Protein AF-F3LJX8-F1 (afdb_monomer_lite)

Secondary structure (DSSP, 8-state):
-----HHHHHHHHHHHHHHHHHHHHHT------SS-SSHHHHHHHHHHHHHHHHTT-GGGGTT-

Foldseek 3Di:
DDDDDPVNVVLVVVLVVLVVVLVVLVVFWADDPPVDRISVRVSVVSVVLSVCVVVPPCVSPPPD

Radius of gyration: 13.97 Å; chains: 1; bounding box: 30×22×44 Å

Sequence (64 aa):
MFTFSKKDKLKSVLIVNLRKACEIASHYSGGYSGEFLDAQEFYKALKSAVVAFENGDNSQVKDL

pLDDT: mean 85.86, std 11.08, range [40.16, 95.88]

Structure (mmCIF, N/CA/C/O backbone):
data_AF-F3LJX8-F1
#
_entry.id   AF-F3LJX8-F1
#
loop_
_atom_site.group_PDB
_atom_site.id
_atom_site.type_symbol
_atom_site.label_atom_id
_atom_site.label_alt_id
_atom_site.label_comp_id
_atom_site.label_asym_id
_atom_site.label_entity_id
_atom_site.label_seq_id
_atom_site.pdbx_PDB_ins_code
_atom_site.Cartn_x
_atom_site.Cartn_y
_atom_site.Cartn_z
_atom_site.occupancy
_atom_site.B_iso_or_equiv
_atom_site.auth_seq_id
_atom_site.auth_comp_id
_atom_site.auth_asym_id
_atom_site.auth_atom_id
_atom_site.pdbx_PDB_model_num
ATOM 1 N N . MET A 1 1 ? -19.646 0.124 27.588 1.00 40.16 1 MET A N 1
ATOM 2 C CA . MET A 1 1 ? -19.771 -0.791 26.434 1.00 40.16 1 MET A CA 1
ATOM 3 C C . MET A 1 1 ? -19.712 0.071 25.181 1.00 40.16 1 MET A C 1
ATOM 5 O O . MET A 1 1 ? -20.651 0.815 24.941 1.00 40.16 1 MET A O 1
ATOM 9 N N . PHE A 1 2 ? -18.580 0.102 24.472 1.00 53.19 2 PHE A N 1
ATOM 10 C CA . PHE A 1 2 ? -18.440 0.931 23.269 1.00 53.19 2 PHE A CA 1
ATOM 11 C C . PHE A 1 2 ? -19.187 0.256 22.119 1.00 53.19 2 PHE A C 1
ATOM 13 O O . PHE A 1 2 ? -18.795 -0.812 21.653 1.00 53.19 2 PHE A O 1
ATOM 20 N N . THR A 1 3 ? -20.299 0.843 21.692 1.00 57.69 3 THR A N 1
ATOM 21 C CA . THR A 1 3 ? -21.012 0.406 20.493 1.00 57.69 3 THR A CA 1
ATOM 22 C C . THR A 1 3 ? -20.218 0.868 19.278 1.00 57.69 3 THR A C 1
ATOM 24 O O . THR A 1 3 ? -20.218 2.055 18.959 1.00 57.69 3 THR A O 1
ATOM 27 N N . PHE A 1 4 ? -19.517 -0.053 18.615 1.00 61.47 4 PHE A N 1
ATOM 28 C CA . PHE A 1 4 ? -18.888 0.223 17.323 1.00 61.47 4 PHE A CA 1
ATOM 29 C C . PHE A 1 4 ? -19.967 0.621 16.313 1.00 61.47 4 PHE A C 1
ATOM 31 O O . PHE A 1 4 ? -20.935 -0.118 16.111 1.00 61.47 4 PHE A O 1
ATOM 38 N N . SER A 1 5 ? -19.809 1.779 15.671 1.00 80.19 5 SER A N 1
ATOM 39 C CA . SER A 1 5 ? -20.732 2.196 14.623 1.00 80.19 5 SER A CA 1
ATOM 40 C C . SER A 1 5 ? -20.563 1.291 13.402 1.00 80.19 5 SER A C 1
ATOM 42 O O . SER A 1 5 ? -19.472 0.791 13.114 1.00 80.19 5 SER A O 1
ATOM 44 N N . LYS A 1 6 ? -21.632 1.110 12.617 1.00 80.56 6 LYS A N 1
ATOM 45 C CA . LYS A 1 6 ? -21.579 0.410 11.318 1.00 80.56 6 LYS A CA 1
ATOM 46 C C . LYS A 1 6 ? -20.444 0.954 10.435 1.00 80.56 6 LYS A C 1
ATOM 48 O O . LYS A 1 6 ? -19.799 0.188 9.723 1.00 80.56 6 LYS A O 1
ATOM 53 N N . LYS A 1 7 ? -20.176 2.261 10.535 1.00 79.56 7 LYS A N 1
ATOM 54 C CA . LYS A 1 7 ? -19.089 2.958 9.838 1.00 79.56 7 LYS A CA 1
ATOM 55 C C . LYS A 1 7 ? -17.700 2.474 10.266 1.00 79.56 7 LYS A C 1
ATOM 57 O O . LYS A 1 7 ? -16.854 2.251 9.408 1.00 79.56 7 LYS A O 1
ATOM 62 N N . ASP A 1 8 ? -17.483 2.242 11.556 1.00 82.88 8 ASP A N 1
ATOM 63 C CA . ASP A 1 8 ? -16.195 1.778 12.087 1.00 82.88 8 ASP A CA 1
ATOM 64 C C . ASP A 1 8 ? -15.907 0.335 11.665 1.00 82.88 8 ASP A C 1
ATOM 66 O O . ASP A 1 8 ? -14.784 -0.009 11.292 1.00 82.88 8 ASP A O 1
ATOM 70 N N . LYS A 1 9 ? -16.950 -0.506 11.636 1.00 86.38 9 LYS A N 1
ATOM 71 C C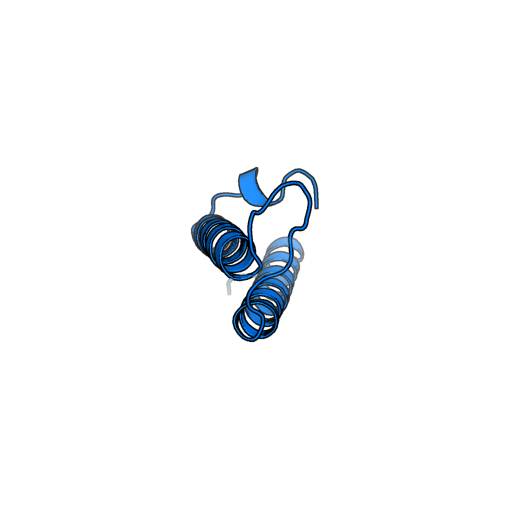A . LYS A 1 9 ? -16.848 -1.876 11.121 1.00 86.38 9 LYS A CA 1
ATOM 72 C C . LYS A 1 9 ? -16.498 -1.891 9.631 1.00 86.38 9 LYS A C 1
ATOM 74 O O . LYS A 1 9 ? -15.623 -2.648 9.221 1.00 86.38 9 LYS A O 1
ATOM 79 N N . LEU A 1 10 ? -17.148 -1.044 8.830 1.00 86.69 10 LEU A N 1
ATOM 80 C CA . LEU A 1 10 ? -16.836 -0.896 7.404 1.00 86.69 10 LEU A CA 1
ATOM 81 C C . LEU A 1 10 ? -15.406 -0.391 7.189 1.00 86.69 10 LEU A C 1
ATOM 83 O O . LEU A 1 10 ? -14.687 -0.957 6.370 1.00 86.69 10 LEU A O 1
ATOM 87 N N . LYS A 1 11 ? -14.968 0.605 7.972 1.00 87.50 11 LYS A N 1
ATOM 88 C CA . LYS A 1 11 ? -13.592 1.113 7.926 1.00 87.50 11 LYS A CA 1
ATOM 89 C C . LYS A 1 11 ? -12.576 0.005 8.213 1.0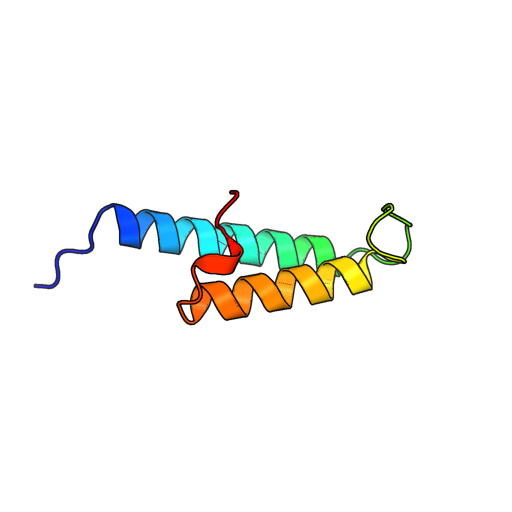0 87.50 11 LYS A C 1
ATOM 91 O O . LYS A 1 11 ? -11.607 -0.138 7.475 1.00 87.50 11 LYS A O 1
ATOM 96 N N . SER A 1 12 ? -12.817 -0.812 9.239 1.00 89.69 12 SER A N 1
ATOM 97 C CA . SER A 1 12 ? -11.947 -1.944 9.576 1.00 89.69 12 SER A CA 1
ATOM 98 C C . SER A 1 12 ? -11.857 -2.973 8.441 1.00 89.69 12 SER A C 1
ATOM 100 O O . SER A 1 12 ? -10.757 -3.393 8.086 1.00 89.69 12 SER A O 1
ATOM 102 N N . VAL A 1 13 ? -12.985 -3.335 7.822 1.00 92.62 13 VAL A N 1
ATOM 103 C CA . VAL A 1 13 ? -13.002 -4.268 6.680 1.00 92.62 13 VAL A CA 1
ATOM 104 C C . VAL A 1 13 ? -12.256 -3.689 5.475 1.00 92.62 13 VAL A C 1
ATOM 106 O O . VAL A 1 13 ? -11.478 -4.401 4.840 1.00 92.62 13 VAL A O 1
ATOM 109 N N . LEU A 1 14 ? -12.450 -2.401 5.182 1.00 91.44 14 LEU A N 1
ATOM 110 C CA . LEU A 1 14 ? -11.756 -1.717 4.093 1.00 91.44 14 LEU A CA 1
ATOM 111 C C . LEU A 1 14 ? -10.237 -1.734 4.302 1.00 91.44 14 LEU A C 1
ATOM 113 O O . LEU A 1 14 ? -9.509 -2.133 3.398 1.00 91.44 14 LEU A O 1
ATOM 117 N N . ILE A 1 15 ? -9.766 -1.400 5.506 1.00 92.75 15 ILE A N 1
ATOM 118 C CA . ILE A 1 15 ? -8.340 -1.456 5.867 1.00 92.75 15 ILE A CA 1
ATOM 119 C C . ILE A 1 15 ? -7.763 -2.860 5.636 1.00 92.75 15 ILE A C 1
ATOM 121 O O . ILE A 1 15 ? -6.695 -3.004 5.043 1.00 92.75 15 ILE A O 1
ATOM 125 N N . VAL A 1 16 ? -8.475 -3.913 6.052 1.00 95.19 16 VAL A N 1
ATOM 126 C CA . VAL A 1 16 ? -8.023 -5.301 5.851 1.00 95.19 16 VAL A CA 1
ATOM 127 C C . VAL A 1 16 ? -7.877 -5.636 4.366 1.00 95.19 16 VAL A C 1
ATOM 129 O O . VAL A 1 16 ? -6.879 -6.238 3.970 1.00 95.19 16 VAL A O 1
ATOM 132 N N . ASN A 1 17 ? -8.842 -5.245 3.535 1.00 95.25 17 ASN A N 1
ATOM 133 C CA . ASN A 1 17 ? -8.779 -5.500 2.095 1.00 95.25 17 ASN A CA 1
ATOM 134 C C . ASN A 1 17 ? -7.662 -4.698 1.418 1.00 95.25 17 ASN A C 1
ATOM 136 O O . ASN A 1 17 ? -6.947 -5.23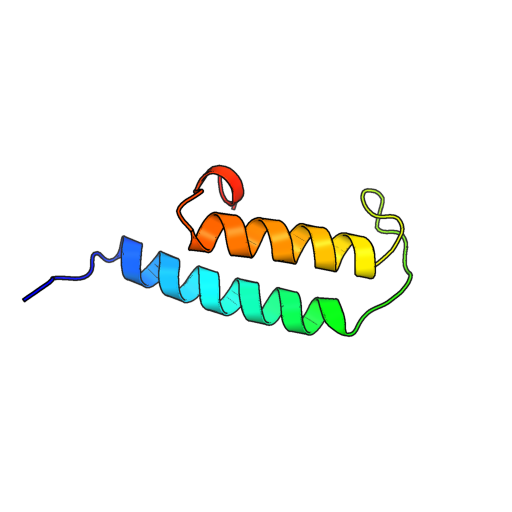9 0.578 1.00 95.25 17 ASN A O 1
ATOM 140 N N . LEU A 1 18 ? -7.459 -3.447 1.829 1.00 94.12 18 LEU A N 1
ATOM 141 C CA . LEU A 1 18 ? -6.379 -2.603 1.328 1.00 94.12 18 LEU A CA 1
ATOM 142 C C . LEU A 1 18 ? -4.994 -3.165 1.682 1.00 94.12 18 LEU A C 1
ATOM 144 O O . LEU A 1 18 ? -4.106 -3.188 0.834 1.00 94.12 18 LEU A O 1
ATOM 148 N N . ARG A 1 19 ? -4.812 -3.711 2.891 1.00 94.12 19 ARG A N 1
ATOM 149 C CA . ARG A 1 19 ? -3.569 -4.410 3.262 1.00 94.12 19 ARG A CA 1
ATOM 150 C C . ARG A 1 19 ? -3.305 -5.635 2.390 1.00 94.12 19 ARG A C 1
ATOM 152 O O . ARG A 1 19 ? -2.175 -5.820 1.949 1.00 94.12 19 ARG A O 1
ATOM 159 N N . LYS A 1 20 ? -4.336 -6.434 2.099 1.00 95.88 20 LYS A N 1
ATOM 160 C CA . LYS A 1 20 ? -4.216 -7.573 1.172 1.00 95.88 20 LYS A CA 1
ATOM 161 C C . LYS A 1 20 ? -3.840 -7.114 -0.235 1.00 95.88 20 LYS A C 1
ATOM 163 O O . LYS A 1 20 ? -3.014 -7.748 -0.879 1.00 95.88 20 LYS A O 1
ATOM 168 N N . ALA A 1 21 ? -4.403 -6.000 -0.702 1.00 93.50 21 ALA A N 1
ATOM 169 C CA . ALA A 1 21 ? -4.027 -5.417 -1.986 1.00 93.50 21 ALA A CA 1
ATOM 170 C C . ALA A 1 21 ? -2.552 -4.975 -2.002 1.00 93.50 21 ALA A C 1
ATOM 172 O O . ALA A 1 21 ? -1.850 -5.277 -2.962 1.00 93.50 21 ALA A O 1
ATOM 173 N N . CYS A 1 22 ? -2.055 -4.343 -0.929 1.00 93.69 22 CYS A N 1
ATOM 174 C CA . CYS A 1 22 ? -0.630 -4.024 -0.777 1.00 93.69 22 CYS A CA 1
ATOM 175 C C . CYS A 1 22 ? 0.254 -5.275 -0.834 1.00 93.69 22 CYS A C 1
ATOM 177 O O . CYS A 1 22 ? 1.300 -5.252 -1.477 1.00 93.69 22 CYS A O 1
ATOM 179 N N . GLU A 1 23 ? -0.151 -6.352 -0.159 1.00 94.56 23 GLU A N 1
ATOM 180 C CA . GLU A 1 23 ? 0.580 -7.621 -0.156 1.00 94.56 23 GLU A CA 1
ATOM 181 C C . GLU A 1 23 ? 0.662 -8.202 -1.570 1.00 94.56 23 GLU A C 1
ATOM 183 O O . GLU A 1 23 ? 1.760 -8.449 -2.063 1.00 94.56 23 GLU A O 1
ATOM 188 N N . ILE A 1 24 ? -0.473 -8.292 -2.270 1.00 93.62 24 ILE A N 1
ATOM 189 C CA . ILE A 1 24 ? -0.535 -8.729 -3.670 1.00 93.62 24 ILE A CA 1
ATOM 190 C C . ILE A 1 24 ? 0.372 -7.854 -4.543 1.00 93.62 24 ILE A C 1
ATOM 192 O O . ILE A 1 24 ? 1.222 -8.387 -5.248 1.00 93.62 24 ILE A O 1
ATOM 196 N N . ALA A 1 25 ? 0.243 -6.525 -4.462 1.00 91.56 25 ALA A N 1
ATOM 197 C CA . ALA A 1 25 ? 1.031 -5.583 -5.256 1.00 91.56 25 ALA A CA 1
ATOM 198 C C . ALA A 1 25 ? 2.544 -5.715 -5.010 1.00 91.56 25 ALA A C 1
ATOM 200 O O . ALA A 1 25 ? 3.330 -5.551 -5.940 1.00 91.56 25 ALA A O 1
ATOM 201 N N . SER A 1 26 ? 2.958 -6.066 -3.788 1.00 92.75 26 SER A N 1
ATOM 202 C CA . SER A 1 26 ? 4.373 -6.214 -3.423 1.00 92.75 26 SER A CA 1
ATOM 203 C C . SER A 1 26 ? 5.092 -7.361 -4.144 1.00 92.75 26 SER A C 1
ATOM 205 O O . SER A 1 26 ? 6.319 -7.351 -4.229 1.00 92.75 26 SER A O 1
ATOM 207 N N . HIS A 1 27 ? 4.344 -8.328 -4.685 1.00 93.69 27 HIS A N 1
ATOM 208 C CA . HIS A 1 27 ? 4.899 -9.447 -5.447 1.00 93.69 27 HIS A CA 1
ATOM 209 C C . HIS A 1 27 ? 5.199 -9.107 -6.910 1.00 93.69 27 HIS A C 1
ATOM 211 O O . HIS A 1 27 ? 5.836 -9.908 -7.595 1.00 93.69 27 HIS A O 1
ATOM 217 N N . TYR A 1 28 ? 4.760 -7.945 -7.395 1.00 89.56 28 TYR A N 1
ATOM 218 C CA . TYR A 1 28 ? 4.967 -7.529 -8.776 1.00 89.56 28 TYR A CA 1
ATOM 219 C C . TYR A 1 28 ? 6.111 -6.520 -8.883 1.00 89.56 28 TYR A C 1
ATOM 221 O O . TYR A 1 28 ? 6.370 -5.716 -7.986 1.00 89.56 28 TYR A O 1
ATOM 229 N N . SER A 1 29 ? 6.808 -6.559 -10.012 1.00 86.94 29 SER A N 1
ATOM 230 C CA . SER A 1 29 ? 7.858 -5.609 -10.364 1.00 86.94 29 SER A CA 1
ATOM 231 C C . SER A 1 29 ? 7.824 -5.318 -11.863 1.00 86.94 29 SER A C 1
ATOM 233 O O . SER A 1 29 ? 7.349 -6.132 -12.657 1.00 86.94 29 SER A O 1
ATOM 235 N N . GLY A 1 30 ? 8.313 -4.135 -12.247 1.00 85.56 30 GLY A N 1
ATOM 236 C CA . GLY A 1 30 ? 8.205 -3.640 -13.621 1.00 85.56 30 GLY A CA 1
ATOM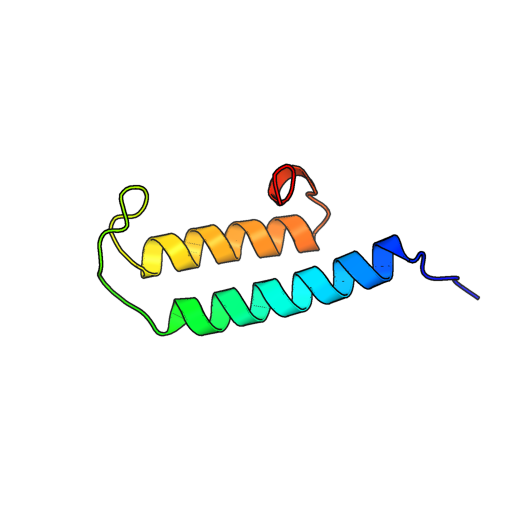 237 C C . GLY A 1 30 ? 6.767 -3.292 -14.020 1.00 85.56 30 GLY A C 1
ATOM 238 O O . GLY A 1 30 ? 5.877 -3.231 -13.175 1.00 85.56 30 GLY A O 1
ATOM 239 N N . GLY A 1 31 ? 6.553 -3.062 -15.316 1.00 82.06 31 GLY A N 1
ATOM 240 C CA . GLY A 1 31 ? 5.244 -2.732 -15.882 1.00 82.06 31 GLY A CA 1
ATOM 241 C C . GLY A 1 31 ? 4.864 -1.261 -15.707 1.00 82.06 31 GLY A C 1
ATOM 242 O O . GLY A 1 31 ? 4.701 -0.779 -14.594 1.00 82.06 31 GLY A O 1
ATOM 243 N N . TYR A 1 32 ? 4.681 -0.565 -16.826 1.00 76.62 32 TYR A N 1
ATOM 244 C CA . TYR A 1 32 ? 4.220 0.819 -16.843 1.00 76.62 32 TYR A CA 1
ATOM 245 C C . TYR A 1 32 ? 2.690 0.859 -16.846 1.00 76.62 32 TYR A C 1
ATOM 247 O O . TYR A 1 32 ? 2.061 0.271 -17.727 1.00 76.62 32 TYR A O 1
ATOM 255 N N . SER A 1 33 ? 2.092 1.554 -15.878 1.00 77.25 33 SER A N 1
ATOM 256 C CA . SER A 1 33 ? 0.632 1.696 -15.761 1.00 77.25 33 SER A CA 1
ATOM 257 C C . SER A 1 33 ? 0.107 3.053 -16.245 1.00 77.25 33 SER A C 1
ATOM 259 O O . SER A 1 33 ? -1.076 3.342 -16.082 1.00 77.25 33 SER A O 1
ATOM 261 N N . GLY A 1 34 ? 0.962 3.896 -16.835 1.00 80.88 34 GLY A N 1
ATOM 262 C CA . GLY A 1 34 ? 0.633 5.284 -17.168 1.00 80.88 34 GLY A CA 1
ATOM 263 C C . GLY A 1 34 ? 1.057 6.241 -16.055 1.00 80.88 34 GLY A C 1
ATOM 264 O O . GLY A 1 34 ? 1.932 7.083 -16.252 1.00 80.88 34 GLY A O 1
ATOM 265 N N . GLU A 1 35 ? 0.467 6.077 -14.873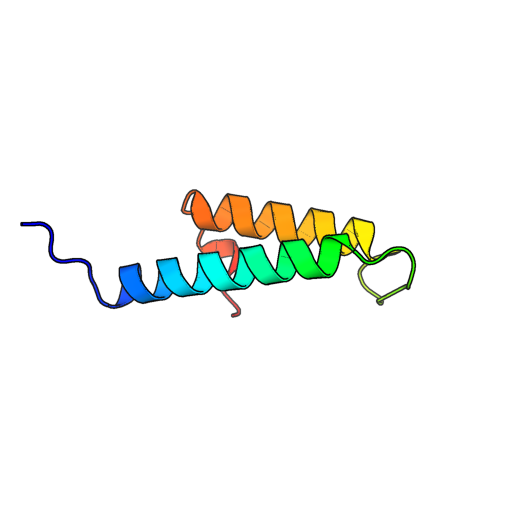 1.00 83.12 35 GLU A N 1
ATOM 266 C CA . GLU A 1 35 ? 0.757 6.926 -13.708 1.00 83.12 35 GLU A CA 1
ATOM 267 C C . GLU A 1 35 ? 2.014 6.502 -12.944 1.00 83.12 35 GLU A C 1
ATOM 269 O O . GLU A 1 35 ? 2.680 7.352 -12.360 1.00 83.12 35 GLU A O 1
ATOM 274 N N . PHE A 1 36 ? 2.362 5.212 -12.971 1.00 86.06 36 PHE A N 1
ATOM 275 C CA . PHE A 1 36 ? 3.533 4.676 -12.279 1.00 86.06 36 PHE A CA 1
ATOM 276 C C . PHE A 1 36 ? 4.503 4.039 -13.267 1.00 86.06 36 PHE A C 1
ATOM 278 O O . PHE A 1 36 ? 4.092 3.328 -14.193 1.00 86.06 36 PHE A O 1
ATOM 285 N N . LEU A 1 37 ? 5.796 4.290 -13.052 1.00 82.81 37 LEU A N 1
ATOM 286 C CA . LEU A 1 37 ? 6.884 3.774 -13.882 1.00 82.81 37 LEU A CA 1
ATOM 287 C C . LEU A 1 37 ? 7.063 2.266 -13.719 1.00 82.81 37 LEU A C 1
ATOM 289 O O . LEU A 1 37 ? 7.447 1.584 -14.671 1.00 82.81 37 LEU A O 1
ATOM 293 N N . ASP A 1 38 ? 6.758 1.752 -12.529 1.00 89.31 38 ASP A N 1
ATOM 294 C CA . ASP A 1 38 ? 6.734 0.328 -12.244 1.00 89.31 38 ASP A CA 1
ATOM 295 C C . ASP A 1 38 ? 5.734 -0.039 -11.131 1.00 89.31 38 ASP A C 1
ATOM 297 O O . ASP A 1 38 ? 5.231 0.799 -10.373 1.00 89.31 38 ASP A O 1
ATOM 301 N N . ALA A 1 39 ? 5.461 -1.339 -11.006 1.00 89.25 39 ALA A N 1
ATOM 302 C CA . ALA A 1 39 ? 4.612 -1.885 -9.953 1.00 89.25 39 ALA A CA 1
ATOM 303 C C . ALA A 1 39 ? 5.145 -1.635 -8.525 1.00 89.25 39 ALA A C 1
ATOM 305 O O . ALA A 1 39 ? 4.360 -1.643 -7.574 1.00 89.25 39 ALA A O 1
ATOM 306 N N . GLN A 1 40 ? 6.448 -1.386 -8.340 1.00 91.31 40 GLN A N 1
ATOM 307 C CA . GLN A 1 40 ? 7.019 -1.098 -7.019 1.00 91.31 40 GLN A CA 1
ATOM 308 C C . GLN A 1 40 ? 6.684 0.325 -6.571 1.00 91.31 40 GLN A C 1
ATOM 310 O O . GLN A 1 40 ? 6.428 0.555 -5.387 1.00 91.31 40 GLN A O 1
ATOM 315 N N . GLU A 1 41 ? 6.685 1.277 -7.498 1.00 91.31 41 GLU A N 1
ATOM 316 C CA . GLU A 1 41 ? 6.258 2.651 -7.280 1.00 91.31 41 GLU A CA 1
ATOM 317 C C . GLU A 1 41 ? 4.771 2.692 -6.918 1.00 91.31 41 GLU A C 1
ATOM 319 O O . GLU A 1 41 ? 4.408 3.265 -5.887 1.00 91.31 41 GLU A O 1
ATOM 324 N N . PHE A 1 42 ? 3.941 1.963 -7.671 1.00 91.44 42 PHE A N 1
ATOM 325 C CA . PHE A 1 42 ? 2.530 1.772 -7.335 1.00 91.44 42 PHE A CA 1
ATOM 326 C C . PHE A 1 42 ? 2.352 1.170 -5.933 1.00 91.44 42 PHE A C 1
ATOM 328 O O . PHE A 1 42 ? 1.603 1.705 -5.116 1.00 91.44 42 PHE A O 1
ATOM 335 N N . TYR A 1 43 ? 3.076 0.092 -5.608 1.00 93.19 43 TYR A N 1
ATOM 336 C CA . TYR A 1 43 ? 3.024 -0.524 -4.280 1.00 93.19 43 TYR A CA 1
ATOM 337 C C . TYR A 1 43 ? 3.398 0.465 -3.164 1.00 93.19 43 TYR A C 1
ATOM 339 O O . TYR A 1 43 ? 2.720 0.512 -2.135 1.00 93.19 43 TYR A O 1
ATOM 347 N N . LYS A 1 44 ? 4.447 1.278 -3.346 1.00 93.12 44 LYS A N 1
ATOM 348 C CA . LYS A 1 44 ? 4.857 2.295 -2.361 1.00 93.12 44 LYS A CA 1
ATOM 349 C C . LYS A 1 44 ? 3.773 3.354 -2.165 1.00 93.12 44 LYS A C 1
ATOM 351 O O . LYS A 1 44 ? 3.471 3.688 -1.017 1.00 93.12 44 LYS A O 1
ATOM 356 N N . ALA A 1 45 ? 3.183 3.843 -3.255 1.00 92.88 45 ALA A N 1
ATOM 357 C CA . ALA A 1 45 ? 2.106 4.827 -3.216 1.00 92.88 45 ALA A CA 1
ATOM 358 C C . ALA A 1 45 ? 0.867 4.265 -2.504 1.00 92.88 45 ALA A C 1
ATOM 360 O O . ALA A 1 45 ? 0.391 4.858 -1.534 1.00 92.88 45 ALA A O 1
ATOM 361 N N . LEU A 1 46 ? 0.421 3.067 -2.899 1.00 92.88 46 LEU A N 1
ATOM 362 C CA . LEU A 1 46 ? -0.702 2.373 -2.273 1.00 92.88 46 LEU A CA 1
ATOM 363 C C . LEU A 1 46 ? -0.453 2.165 -0.775 1.00 92.88 46 LEU A C 1
ATOM 365 O O . LEU A 1 46 ? -1.284 2.528 0.054 1.00 92.88 46 LEU A O 1
ATOM 369 N N . LYS A 1 47 ? 0.722 1.651 -0.397 1.00 94.50 47 LYS A N 1
ATOM 370 C CA . LYS A 1 47 ? 1.078 1.432 1.010 1.00 94.50 47 LYS A CA 1
ATOM 371 C C . LYS A 1 47 ? 1.053 2.725 1.823 1.00 94.50 47 LYS A C 1
ATOM 373 O O . LYS A 1 47 ? 0.567 2.712 2.953 1.00 94.50 47 LYS A O 1
ATOM 378 N N . SER A 1 48 ? 1.559 3.82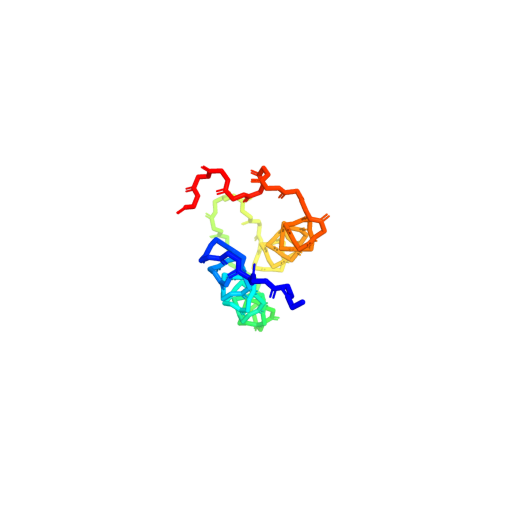6 1.268 1.00 94.56 48 SER A N 1
ATOM 379 C CA . SER A 1 48 ? 1.546 5.131 1.935 1.00 94.56 48 SER A CA 1
ATOM 380 C C . SER A 1 48 ? 0.116 5.624 2.189 1.00 94.56 48 SER A C 1
ATOM 382 O O . SER A 1 48 ? -0.209 5.980 3.324 1.00 94.56 48 SER A O 1
ATOM 384 N N . ALA A 1 49 ? -0.761 5.536 1.183 1.00 93.00 49 ALA A N 1
ATOM 385 C CA . ALA A 1 49 ? -2.168 5.918 1.302 1.00 93.00 49 ALA A CA 1
ATOM 386 C C . ALA A 1 49 ? -2.917 5.075 2.352 1.00 93.00 49 ALA A C 1
ATOM 388 O O . ALA A 1 49 ? -3.662 5.613 3.174 1.00 93.00 49 ALA A O 1
ATOM 389 N N . VAL A 1 50 ? -2.671 3.759 2.395 1.00 93.56 50 VAL A N 1
ATOM 390 C CA . VAL A 1 50 ? -3.283 2.857 3.389 1.00 93.56 50 VAL A CA 1
ATOM 391 C C . VAL A 1 50 ? -2.853 3.210 4.812 1.00 93.56 50 VAL A C 1
ATOM 393 O O . VAL A 1 50 ? -3.701 3.295 5.699 1.00 93.56 50 VAL A O 1
ATOM 396 N N . VAL A 1 51 ? -1.562 3.473 5.035 1.00 93.94 51 VAL A N 1
ATOM 397 C CA . VAL A 1 51 ? -1.050 3.886 6.354 1.00 93.94 51 VAL A CA 1
ATOM 398 C C . VAL A 1 51 ? -1.665 5.217 6.795 1.00 93.94 51 VAL A C 1
ATOM 400 O O . VAL A 1 51 ? -2.074 5.356 7.947 1.00 93.94 51 VAL A O 1
ATOM 403 N N . ALA A 1 52 ? -1.777 6.192 5.892 1.00 92.31 52 ALA A N 1
ATOM 404 C CA . ALA A 1 52 ? -2.422 7.467 6.196 1.00 92.31 52 ALA A CA 1
ATOM 405 C C . ALA A 1 52 ? -3.911 7.281 6.558 1.00 92.31 52 ALA A C 1
ATOM 407 O O . ALA A 1 52 ? -4.375 7.819 7.569 1.00 92.31 52 ALA A O 1
ATOM 408 N N . PHE A 1 53 ? -4.639 6.443 5.815 1.00 91.69 53 PHE A N 1
ATOM 409 C CA . PHE A 1 53 ? -6.047 6.148 6.089 1.00 91.69 53 PHE A CA 1
ATOM 410 C C . PHE A 1 53 ? -6.275 5.443 7.436 1.00 91.69 53 PHE A C 1
ATOM 412 O O . PHE A 1 53 ? -7.207 5.779 8.187 1.00 91.69 53 PHE A O 1
ATOM 419 N N . GLU A 1 54 ? -5.405 4.489 7.774 1.00 90.38 54 GLU A N 1
ATOM 420 C CA . GLU A 1 54 ? -5.382 3.825 9.080 1.00 90.38 54 GLU A CA 1
ATOM 421 C C . GLU A 1 54 ? -5.191 4.824 10.222 1.00 90.38 54 GLU A C 1
ATOM 423 O O . GLU A 1 54 ? -5.910 4.757 11.219 1.00 90.38 54 GLU A O 1
ATOM 428 N N . ASN A 1 55 ? -4.304 5.802 10.034 1.00 91.75 55 ASN A N 1
ATOM 429 C CA . ASN A 1 55 ? -4.019 6.855 11.010 1.00 91.75 55 ASN A CA 1
ATOM 430 C C . ASN A 1 55 ? -5.099 7.950 11.086 1.00 91.75 55 ASN A C 1
ATOM 432 O O . ASN A 1 55 ? -4.983 8.872 11.891 1.00 91.75 55 ASN A O 1
ATOM 436 N N . GLY A 1 56 ? -6.168 7.848 10.292 1.00 88.44 56 GLY A N 1
ATOM 437 C CA . GLY A 1 56 ? -7.322 8.747 10.363 1.00 88.44 56 GLY A CA 1
ATOM 438 C C . GLY A 1 56 ? -7.426 9.762 9.229 1.00 88.44 56 GLY A C 1
ATOM 439 O O . GLY A 1 56 ? -8.406 10.510 9.204 1.00 88.44 56 GLY A O 1
ATOM 440 N N . ASP A 1 57 ? -6.500 9.760 8.268 1.00 88.44 57 ASP A N 1
ATOM 441 C CA . ASP A 1 57 ? -6.609 10.597 7.076 1.00 88.44 57 ASP A CA 1
ATOM 442 C C . ASP A 1 57 ? -7.617 10.003 6.082 1.00 88.44 57 ASP A C 1
ATOM 444 O O . ASP A 1 57 ? -7.293 9.226 5.185 1.00 88.44 57 ASP A O 1
ATOM 448 N N . ASN A 1 58 ? -8.882 10.383 6.244 1.00 86.19 58 ASN A N 1
ATOM 449 C CA . ASN A 1 58 ? -9.952 9.944 5.352 1.00 86.19 58 ASN A CA 1
ATOM 450 C C . ASN A 1 58 ? -9.909 10.632 3.969 1.00 86.19 58 ASN A C 1
ATOM 452 O O . ASN A 1 58 ? -10.756 10.323 3.135 1.00 86.19 58 ASN A O 1
ATOM 456 N N . SER A 1 59 ? -8.972 11.558 3.704 1.00 86.94 59 SER A N 1
ATOM 457 C CA . SER A 1 59 ? -8.833 12.161 2.369 1.00 86.94 59 SER A CA 1
ATOM 458 C C . SER A 1 59 ? -8.340 11.159 1.322 1.00 86.94 59 SER A C 1
ATOM 460 O O . SER A 1 59 ? -8.726 11.267 0.164 1.00 86.94 59 SER A O 1
ATOM 462 N N . GLN A 1 60 ? -7.606 10.127 1.754 1.00 84.69 60 GLN A N 1
ATOM 463 C CA . GLN A 1 60 ? -7.062 9.057 0.907 1.00 84.69 60 GLN A CA 1
ATOM 464 C C . GLN A 1 60 ? -8.127 8.162 0.255 1.00 84.69 60 GLN A C 1
ATOM 466 O O . GLN A 1 60 ? -7.816 7.370 -0.626 1.00 84.69 60 GLN A O 1
ATOM 471 N N . VAL A 1 61 ? -9.378 8.247 0.715 1.00 78.00 61 VAL A N 1
ATOM 472 C CA . VAL A 1 61 ? -10.488 7.392 0.266 1.00 78.00 61 VAL A CA 1
ATOM 473 C C . VAL A 1 61 ? -11.693 8.207 -0.201 1.00 78.00 61 VAL A C 1
ATOM 475 O O . VAL A 1 61 ? -12.801 7.688 -0.251 1.00 78.00 61 VAL A O 1
ATOM 478 N N . LYS A 1 62 ? -11.504 9.503 -0.491 1.00 73.81 62 LYS A N 1
ATOM 479 C CA . LYS A 1 62 ? -12.600 10.410 -0.873 1.00 73.81 62 LYS A CA 1
ATOM 480 C C . LYS A 1 62 ? -13.358 9.963 -2.127 1.00 73.81 62 LYS A C 1
ATOM 482 O O . LYS A 1 62 ? -14.544 10.264 -2.222 1.00 73.81 62 LYS A O 1
ATOM 487 N N . ASP A 1 63 ? -12.679 9.240 -3.014 1.00 64.31 63 ASP A N 1
ATOM 488 C CA . ASP A 1 63 ? -13.186 8.809 -4.320 1.00 64.31 63 ASP A CA 1
ATOM 489 C C . ASP A 1 63 ? -13.342 7.274 -4.436 1.00 64.31 63 ASP A C 1
ATOM 491 O O . ASP A 1 63 ? -13.534 6.758 -5.537 1.00 64.31 63 ASP A O 1
ATOM 495 N N . LEU A 1 64 ? -13.246 6.543 -3.311 1.00 62.22 64 LEU A N 1
ATOM 496 C CA . LEU A 1 64 ? -13.523 5.098 -3.210 1.00 62.22 64 LEU A CA 1
ATOM 497 C C . LEU A 1 64 ? -14.979 4.834 -2.805 1.00 62.22 64 LEU A C 1
ATOM 499 O O . LEU A 1 64 ? -15.559 3.865 -3.343 1.00 62.22 64 LEU A O 1
#